Protein AF-A0A1X0YA53-F1 (afdb_monomer_lite)

Structure (mmCIF, N/CA/C/O backbone):
data_AF-A0A1X0YA53-F1
#
_entry.id   AF-A0A1X0YA53-F1
#
loop_
_atom_site.group_PDB
_atom_site.id
_atom_site.type_symbol
_atom_site.label_atom_id
_atom_site.label_alt_id
_atom_site.label_comp_id
_atom_site.label_asym_id
_atom_site.label_entity_id
_atom_site.label_seq_id
_atom_site.pdbx_PDB_ins_code
_atom_site.Cartn_x
_atom_site.Cartn_y
_atom_site.Cartn_z
_atom_site.occupancy
_atom_site.B_iso_or_equiv
_atom_site.auth_seq_id
_atom_site.auth_comp_id
_atom_site.auth_asym_id
_atom_site.auth_atom_id
_atom_site.pdbx_PDB_model_num
ATOM 1 N N . MET A 1 1 ? -40.310 -35.171 14.672 1.00 56.62 1 MET A N 1
ATOM 2 C CA . MET A 1 1 ? -39.214 -35.355 13.691 1.00 56.62 1 MET A CA 1
ATOM 3 C C . MET A 1 1 ? -39.088 -34.239 12.634 1.00 56.62 1 MET A C 1
ATOM 5 O O . MET A 1 1 ? -38.285 -34.391 11.731 1.00 56.62 1 MET A O 1
ATOM 9 N N . ARG A 1 2 ? -39.824 -33.112 12.721 1.00 56.97 2 ARG A N 1
ATOM 10 C CA . ARG A 1 2 ? -39.689 -31.967 11.784 1.00 56.97 2 ARG A CA 1
ATOM 11 C C . ARG A 1 2 ? -38.847 -30.807 12.338 1.00 56.97 2 ARG A C 1
ATOM 13 O O . ARG A 1 2 ? -38.119 -30.176 11.589 1.00 56.97 2 ARG A O 1
ATOM 20 N N . ILE A 1 3 ? -38.872 -30.607 13.659 1.00 59.19 3 ILE A N 1
ATOM 21 C CA . ILE A 1 3 ? -38.163 -29.518 14.360 1.00 59.19 3 ILE A CA 1
ATOM 22 C C . ILE A 1 3 ? -36.633 -29.640 14.213 1.00 59.19 3 ILE A C 1
ATOM 24 O O . ILE A 1 3 ? -35.942 -28.640 14.044 1.00 59.19 3 ILE A O 1
ATOM 28 N N . SER A 1 4 ? -36.106 -30.870 14.202 1.00 60.47 4 SER A N 1
ATOM 29 C CA . SER A 1 4 ? -34.658 -31.125 14.109 1.00 60.47 4 SER A CA 1
ATOM 30 C C . SER A 1 4 ? -34.069 -30.813 12.729 1.00 60.47 4 SER A C 1
ATOM 32 O O . SER A 1 4 ? -32.878 -30.549 12.621 1.00 60.47 4 SER A O 1
ATOM 34 N N . MET A 1 5 ? -34.893 -30.837 11.677 1.00 66.44 5 MET A N 1
ATOM 35 C CA . MET A 1 5 ? -34.456 -30.591 10.301 1.00 66.44 5 MET A CA 1
ATOM 36 C C . MET A 1 5 ? -34.410 -29.090 9.994 1.00 66.44 5 MET A C 1
ATOM 38 O O . MET A 1 5 ? -33.470 -28.621 9.364 1.00 66.44 5 MET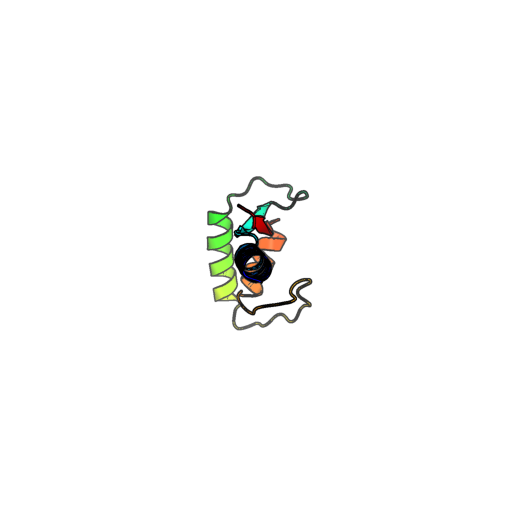 A O 1
ATOM 42 N N . THR A 1 6 ? -35.365 -28.316 10.517 1.00 69.94 6 THR A N 1
ATOM 43 C CA . THR A 1 6 ? -35.337 -26.848 10.428 1.00 69.94 6 THR A CA 1
ATOM 44 C C . THR A 1 6 ? -34.156 -26.244 11.180 1.00 69.94 6 THR A C 1
ATOM 46 O O . THR A 1 6 ? -33.527 -25.334 10.657 1.00 69.94 6 THR A O 1
ATOM 49 N N . LEU A 1 7 ? -33.795 -26.787 12.350 1.00 69.19 7 LEU A N 1
ATOM 50 C CA . LEU A 1 7 ? -32.660 -26.289 13.135 1.00 69.19 7 LEU A CA 1
ATOM 51 C C . LEU A 1 7 ? -31.325 -26.444 12.384 1.00 69.19 7 LEU A C 1
ATOM 53 O O . LEU A 1 7 ? -30.508 -25.530 12.367 1.00 69.19 7 LEU A O 1
ATOM 57 N N . PHE A 1 8 ? -31.134 -27.586 11.717 1.00 69.12 8 PHE A N 1
ATOM 58 C CA . PHE A 1 8 ? -29.941 -27.853 10.911 1.00 69.12 8 PHE A CA 1
ATOM 59 C C . PHE A 1 8 ? -29.819 -26.898 9.719 1.00 69.12 8 PHE A C 1
ATOM 61 O O . PHE A 1 8 ? -28.738 -26.382 9.450 1.00 69.12 8 PHE A O 1
ATOM 68 N N . ILE A 1 9 ? -30.932 -26.613 9.037 1.00 73.94 9 ILE A N 1
ATOM 69 C CA . ILE A 1 9 ? -30.957 -25.687 7.897 1.00 73.94 9 ILE A CA 1
ATOM 70 C C . ILE A 1 9 ? -30.624 -24.255 8.346 1.00 73.94 9 ILE A C 1
ATOM 72 O O . ILE A 1 9 ? -29.871 -23.561 7.666 1.00 73.94 9 ILE A O 1
ATOM 76 N N . SER A 1 10 ? -31.114 -23.821 9.512 1.00 67.62 10 SER A N 1
ATOM 77 C CA . SER A 1 10 ? -30.806 -22.496 10.069 1.00 67.62 10 SER A CA 1
ATOM 78 C C . SER A 1 10 ? -29.323 -22.318 10.413 1.00 67.62 10 SER A C 1
ATOM 80 O O . SER A 1 10 ? -28.768 -21.250 10.169 1.00 67.62 10 SER A O 1
ATOM 82 N N . ILE A 1 11 ? -28.669 -23.359 10.940 1.00 70.12 11 ILE A N 1
ATOM 83 C CA . ILE A 1 11 ? -27.237 -23.322 11.280 1.00 70.12 11 ILE A CA 1
ATOM 84 C C . ILE A 1 11 ? -26.378 -23.244 10.010 1.00 70.12 11 ILE A C 1
ATOM 86 O O . ILE A 1 11 ? -25.417 -22.480 9.966 1.00 70.12 11 ILE A O 1
ATOM 90 N N . ILE A 1 12 ? -26.752 -23.975 8.955 1.00 71.75 12 ILE A N 1
ATOM 91 C CA . ILE A 1 12 ? -26.043 -23.938 7.666 1.00 71.75 12 ILE A CA 1
ATOM 92 C C . ILE A 1 12 ? -26.179 -22.556 7.007 1.00 71.75 12 ILE A C 1
ATOM 94 O O . ILE A 1 12 ? -25.195 -22.016 6.512 1.00 71.75 12 ILE A O 1
ATOM 98 N N . LEU A 1 13 ? -27.368 -21.944 7.052 1.00 65.50 13 LEU A N 1
ATOM 99 C CA . LEU A 1 13 ? -27.590 -20.598 6.508 1.00 65.50 13 LEU A CA 1
ATOM 100 C C . LEU A 1 13 ? -26.806 -19.516 7.265 1.00 65.50 13 LEU A C 1
ATOM 102 O O . LEU A 1 13 ? -26.301 -18.588 6.638 1.00 65.50 13 LEU A O 1
ATOM 106 N N . ALA A 1 14 ? -26.662 -19.645 8.587 1.00 62.41 14 ALA A N 1
ATOM 107 C CA . ALA A 1 14 ? -25.839 -18.735 9.383 1.00 62.41 14 ALA A CA 1
ATOM 108 C C . ALA A 1 14 ? -24.334 -18.896 9.091 1.00 62.41 14 ALA A C 1
ATOM 110 O O . ALA A 1 14 ? -23.604 -17.911 9.105 1.00 62.41 14 ALA A O 1
ATOM 111 N N . ALA A 1 15 ? -23.874 -20.109 8.767 1.00 63.06 15 ALA A N 1
ATOM 112 C CA . ALA A 1 15 ? -22.474 -20.379 8.429 1.00 63.06 15 ALA A CA 1
ATOM 113 C C . ALA A 1 15 ? -22.050 -19.847 7.044 1.00 63.06 15 ALA A C 1
ATOM 115 O O . ALA A 1 15 ? -20.859 -19.682 6.794 1.00 63.06 15 ALA A O 1
ATOM 116 N N . CYS A 1 16 ? -22.997 -19.554 6.145 1.00 67.88 16 CYS A N 1
ATOM 117 C CA . CYS A 1 16 ? -22.711 -18.934 4.845 1.00 67.88 16 CYS A CA 1
ATOM 118 C C . CYS A 1 16 ? -22.581 -17.403 4.907 1.00 67.88 16 CYS A C 1
ATOM 120 O O . CYS A 1 16 ? -22.140 -16.792 3.935 1.00 67.88 16 CYS A O 1
ATOM 122 N N . ALA A 1 17 ? -22.945 -16.773 6.025 1.00 66.19 17 ALA A N 1
ATOM 123 C CA . ALA A 1 17 ? -22.685 -15.360 6.267 1.00 66.19 17 ALA A CA 1
ATOM 124 C C . ALA A 1 17 ? -21.260 -15.197 6.818 1.00 66.19 17 ALA A C 1
ATOM 126 O O . ALA A 1 17 ? -21.063 -14.887 7.990 1.00 66.19 17 ALA A O 1
ATOM 127 N N . GLY A 1 18 ? -20.258 -15.468 5.97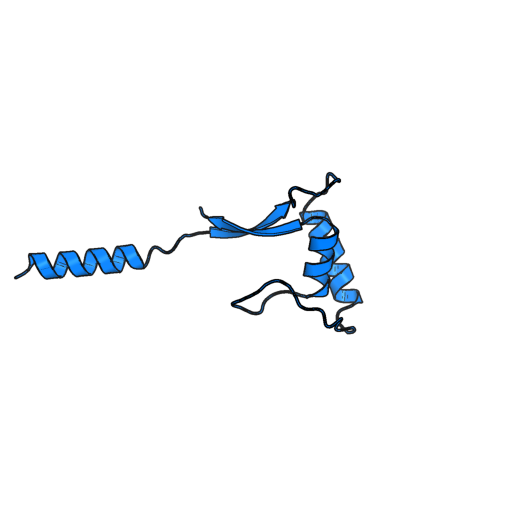8 1.00 68.31 18 GLY A N 1
ATOM 128 C CA . GLY A 1 18 ? -18.877 -15.115 6.298 1.00 68.31 18 GLY A CA 1
ATOM 129 C C . GLY A 1 18 ? -18.748 -13.609 6.570 1.00 68.31 18 GLY A C 1
ATOM 130 O O . GLY A 1 18 ? -19.608 -12.839 6.124 1.00 68.31 18 GLY A O 1
ATOM 131 N N . PRO A 1 19 ? -17.703 -13.179 7.298 1.00 68.81 19 PRO A N 1
ATOM 132 C CA . PRO A 1 19 ? -17.458 -11.760 7.516 1.00 68.81 19 PRO A CA 1
ATOM 133 C C . PRO A 1 19 ? -17.359 -11.062 6.157 1.00 68.81 19 PRO A C 1
ATOM 135 O O . PRO A 1 19 ? -16.547 -11.442 5.311 1.00 68.81 19 PRO A O 1
ATOM 138 N N . ARG A 1 20 ? -18.248 -10.092 5.932 1.00 78.81 20 ARG A N 1
ATOM 139 C CA . ARG A 1 20 ? -18.162 -9.193 4.783 1.00 78.81 20 ARG A CA 1
ATOM 140 C C . ARG A 1 20 ? -17.095 -8.154 5.081 1.00 78.81 20 ARG A C 1
ATOM 142 O O . ARG A 1 20 ? -16.897 -7.799 6.241 1.00 78.81 20 ARG A O 1
ATOM 149 N N . GLY A 1 21 ? -16.388 -7.739 4.046 1.00 81.75 21 GLY A N 1
ATOM 150 C CA . GLY A 1 21 ? -15.303 -6.791 4.181 1.00 81.75 21 GLY A CA 1
ATOM 151 C C . GLY A 1 21 ? -14.546 -6.578 2.882 1.00 81.75 21 GLY A C 1
ATOM 152 O O . GLY A 1 21 ? -14.755 -7.287 1.891 1.00 81.75 21 GLY A O 1
ATOM 153 N N . SER A 1 22 ? -13.651 -5.605 2.920 1.00 81.56 22 SER A N 1
ATOM 154 C CA . SER A 1 22 ? -12.784 -5.166 1.832 1.00 81.56 22 SER A CA 1
ATOM 155 C C . SER A 1 22 ? -11.330 -5.194 2.293 1.00 81.56 22 SER A C 1
ATOM 157 O O . SER A 1 22 ? -11.013 -4.968 3.458 1.00 81.56 22 SER A O 1
ATOM 159 N N . TRP A 1 23 ? -10.420 -5.479 1.364 1.00 82.38 23 TRP A N 1
ATOM 160 C CA . TRP A 1 23 ? -9.006 -5.194 1.584 1.00 82.38 23 TRP A CA 1
ATOM 161 C C . TRP A 1 23 ? -8.759 -3.730 1.256 1.00 82.38 23 TRP A C 1
ATOM 163 O O . TRP A 1 23 ? -9.018 -3.301 0.133 1.00 82.38 23 TRP A O 1
ATOM 173 N N . GLU A 1 24 ? -8.260 -2.980 2.229 1.00 84.88 24 GLU A N 1
ATOM 174 C CA . GLU A 1 24 ? -8.020 -1.549 2.094 1.00 84.88 24 GLU A CA 1
ATOM 175 C C . GLU A 1 24 ? -6.599 -1.200 2.523 1.00 84.88 24 GLU A C 1
ATOM 177 O O . GLU A 1 24 ? -6.035 -1.799 3.443 1.00 84.88 24 GLU A O 1
ATOM 182 N N . TRP A 1 25 ? -6.011 -0.215 1.846 1.00 86.75 25 TRP A N 1
ATOM 183 C CA . TRP A 1 25 ? -4.729 0.348 2.243 1.00 86.75 25 TRP A CA 1
ATOM 184 C C . TRP A 1 25 ? -4.929 1.251 3.453 1.00 86.75 25 TRP A C 1
ATOM 186 O O . TRP A 1 25 ? -5.489 2.342 3.356 1.00 86.75 25 TRP A O 1
ATOM 196 N N . GLN A 1 26 ? -4.448 0.785 4.596 1.00 89.31 26 GLN A N 1
ATOM 197 C CA . GLN A 1 26 ? -4.446 1.522 5.845 1.00 89.31 26 GLN A CA 1
ATOM 198 C C . GLN A 1 26 ? -3.066 2.108 6.099 1.00 89.31 26 GLN A C 1
ATOM 200 O O . GLN A 1 26 ? -2.032 1.546 5.726 1.00 89.31 26 GLN A O 1
ATOM 205 N N . ARG A 1 27 ? -3.039 3.274 6.736 1.00 90.38 27 ARG A N 1
ATOM 206 C CA . ARG A 1 27 ? -1.775 3.896 7.105 1.00 90.38 27 ARG A CA 1
ATOM 207 C C . ARG A 1 27 ? -1.128 3.103 8.236 1.00 90.38 27 ARG A C 1
ATOM 209 O O . ARG A 1 27 ? -1.752 2.861 9.267 1.00 90.38 27 ARG A O 1
ATOM 216 N N . ALA A 1 28 ? 0.145 2.770 8.067 1.00 88.38 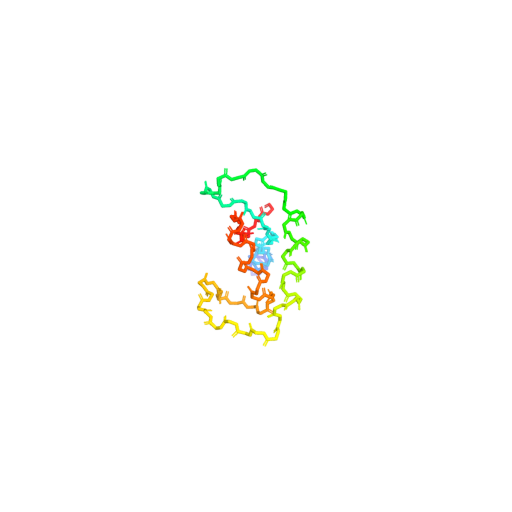28 ALA A N 1
ATOM 217 C CA . ALA A 1 28 ? 0.935 2.132 9.099 1.00 88.38 28 ALA A CA 1
ATOM 218 C C . ALA A 1 28 ? 1.050 3.057 10.333 1.00 88.38 28 ALA A C 1
ATOM 220 O O . ALA A 1 28 ? 1.278 4.260 10.177 1.00 88.38 28 ALA A O 1
ATOM 221 N N . PRO A 1 29 ? 0.923 2.529 11.565 1.00 85.44 29 PRO A N 1
ATOM 222 C CA . PRO A 1 29 ? 0.975 3.342 12.785 1.00 85.44 29 PRO A CA 1
ATOM 223 C C . PRO A 1 29 ? 2.285 4.123 12.973 1.00 85.44 29 PRO A C 1
ATOM 225 O O . PRO A 1 29 ? 2.321 5.114 13.697 1.00 85.44 29 PRO A O 1
ATOM 228 N N . ASP A 1 30 ? 3.361 3.651 12.347 1.00 83.88 30 ASP A N 1
ATOM 229 C CA . ASP A 1 30 ? 4.714 4.199 12.377 1.00 83.88 30 ASP A CA 1
ATOM 230 C C . ASP A 1 30 ? 5.026 5.155 11.212 1.00 83.88 30 ASP A C 1
ATOM 232 O O . ASP A 1 30 ? 6.130 5.697 11.149 1.00 83.88 30 ASP A O 1
ATOM 236 N N . ALA A 1 31 ? 4.070 5.415 10.314 1.00 84.62 31 ALA A N 1
ATOM 237 C CA . ALA A 1 31 ? 4.261 6.345 9.207 1.00 84.62 31 ALA A CA 1
ATOM 238 C C . ALA A 1 31 ? 4.403 7.795 9.710 1.00 84.62 31 ALA A C 1
ATOM 240 O O . ALA A 1 31 ? 3.499 8.355 10.334 1.00 84.62 31 ALA A O 1
ATOM 241 N N . SER A 1 32 ? 5.540 8.425 9.408 1.00 75.56 32 SER A N 1
ATOM 242 C CA . SER A 1 32 ? 5.899 9.770 9.882 1.00 75.56 32 SER A CA 1
ATOM 243 C C . SER A 1 32 ? 5.283 10.916 9.069 1.00 75.56 32 SER A C 1
ATOM 245 O O . SER A 1 32 ? 5.247 12.051 9.547 1.00 75.56 32 SER A O 1
ATOM 247 N N . GLU A 1 33 ? 4.786 10.646 7.859 1.00 80.38 33 GLU A N 1
ATOM 248 C CA . GLU A 1 33 ? 4.317 11.665 6.913 1.00 80.38 33 GLU A CA 1
ATOM 249 C C . GLU A 1 33 ? 2.798 11.644 6.692 1.00 80.38 33 GLU A C 1
ATOM 251 O O . GLU A 1 33 ? 2.141 10.601 6.697 1.00 80.38 33 GLU A O 1
ATOM 256 N N . VAL A 1 34 ? 2.209 12.819 6.439 1.00 75.00 34 VAL A N 1
ATOM 257 C CA . VAL A 1 34 ? 0.822 12.931 5.965 1.00 75.00 34 VAL A CA 1
ATOM 258 C C . VAL A 1 34 ? 0.795 12.789 4.447 1.00 75.00 34 VAL A C 1
ATOM 260 O O . VAL A 1 34 ? 1.093 13.737 3.731 1.00 75.00 34 VAL A O 1
ATOM 263 N N . ARG A 1 35 ? 0.413 11.600 3.971 1.00 82.50 35 ARG A N 1
ATOM 264 C CA . ARG A 1 35 ? 0.297 11.246 2.551 1.00 82.50 35 ARG A CA 1
ATOM 265 C C . ARG A 1 35 ? -1.140 10.906 2.148 1.00 82.50 35 ARG A C 1
ATOM 267 O O . ARG A 1 35 ? -1.928 10.448 2.982 1.00 82.50 35 ARG A O 1
ATOM 274 N N . ASN A 1 36 ? -1.479 11.153 0.885 1.00 87.94 36 ASN A N 1
ATOM 275 C CA . ASN A 1 36 ? -2.761 10.785 0.284 1.00 87.94 36 ASN A CA 1
ATOM 276 C C . ASN A 1 36 ? -2.621 9.414 -0.400 1.00 87.94 36 ASN A C 1
ATOM 278 O O . ASN A 1 36 ? -1.714 9.231 -1.209 1.00 87.94 36 ASN A O 1
ATOM 282 N N . VAL A 1 37 ? -3.519 8.480 -0.074 1.00 84.62 37 VAL A N 1
ATOM 283 C CA . VAL A 1 37 ? -3.456 7.098 -0.570 1.00 84.62 37 VAL A CA 1
ATOM 284 C C . VAL A 1 37 ? -3.590 7.011 -2.091 1.00 84.62 37 VAL A C 1
ATOM 286 O O . VAL A 1 37 ? -2.839 6.274 -2.711 1.00 84.62 37 VAL A O 1
ATOM 289 N N . ASP A 1 38 ? -4.459 7.811 -2.711 1.00 83.94 38 ASP A N 1
ATOM 290 C CA . ASP A 1 38 ? -4.698 7.771 -4.159 1.00 83.94 38 ASP A CA 1
ATOM 291 C C . ASP A 1 38 ? -3.476 8.259 -4.942 1.00 83.94 38 ASP A C 1
ATOM 293 O O . ASP A 1 38 ? -3.132 7.711 -5.989 1.00 83.94 38 ASP A O 1
ATOM 297 N N . THR A 1 39 ? -2.794 9.286 -4.423 1.00 87.00 39 THR A N 1
ATOM 298 C CA . THR A 1 39 ? -1.538 9.779 -5.007 1.00 87.00 39 THR A CA 1
ATOM 299 C C . THR A 1 39 ? -0.443 8.724 -4.923 1.00 87.00 39 THR A C 1
ATOM 301 O O . THR A 1 39 ? 0.247 8.482 -5.909 1.00 87.00 39 THR A O 1
ATOM 304 N N . ASP A 1 40 ? -0.305 8.070 -3.769 1.00 89.88 40 ASP A N 1
ATOM 305 C CA . ASP A 1 40 ? 0.705 7.031 -3.585 1.00 89.88 40 ASP A CA 1
ATOM 306 C C . ASP A 1 40 ? 0.415 5.796 -4.443 1.00 89.88 40 ASP A C 1
ATOM 308 O O . ASP A 1 40 ? 1.341 5.276 -5.055 1.00 89.88 40 ASP A O 1
ATOM 312 N N . ILE A 1 41 ? -0.852 5.390 -4.574 1.00 84.56 41 ILE A N 1
ATOM 313 C CA . ILE A 1 41 ? -1.263 4.327 -5.499 1.00 84.56 41 ILE A CA 1
ATOM 314 C C . ILE A 1 41 ? -0.823 4.681 -6.923 1.00 84.56 41 ILE A C 1
ATOM 316 O O . ILE A 1 41 ? -0.135 3.892 -7.560 1.00 84.56 41 ILE A O 1
ATOM 320 N N . TRP A 1 42 ? -1.159 5.873 -7.423 1.00 84.38 42 TRP A N 1
ATOM 321 C CA . TRP A 1 42 ? -0.810 6.253 -8.795 1.00 84.38 42 TRP A CA 1
ATOM 322 C C . TRP A 1 42 ? 0.704 6.260 -9.048 1.00 84.38 42 TRP A C 1
ATOM 324 O O . TRP A 1 42 ? 1.169 5.728 -10.054 1.00 84.38 42 TRP A O 1
ATOM 334 N N . GLU A 1 43 ? 1.489 6.820 -8.127 1.00 89.00 43 GLU A N 1
ATOM 335 C CA . GLU A 1 43 ? 2.950 6.836 -8.257 1.00 89.00 43 GLU A CA 1
ATOM 336 C C . GLU A 1 43 ? 3.562 5.434 -8.136 1.00 89.00 43 GLU A C 1
ATOM 338 O O . GLU A 1 43 ? 4.537 5.129 -8.822 1.00 89.00 43 GLU A O 1
ATOM 343 N N . CYS A 1 44 ? 2.996 4.570 -7.291 1.00 87.00 44 CYS A N 1
ATOM 344 C CA . CYS A 1 44 ? 3.465 3.198 -7.145 1.00 87.00 44 CYS A CA 1
ATOM 345 C C . CYS A 1 44 ? 3.091 2.312 -8.342 1.00 87.00 44 CYS A C 1
ATOM 347 O O . CYS A 1 44 ? 3.839 1.382 -8.629 1.00 87.00 44 CYS A O 1
ATOM 349 N N . GLU A 1 45 ? 2.001 2.596 -9.065 1.00 82.44 45 GLU A N 1
ATOM 350 C CA . GLU A 1 45 ? 1.687 1.930 -10.343 1.00 82.44 45 GLU A CA 1
ATOM 351 C C . GLU A 1 45 ? 2.714 2.297 -11.423 1.00 82.44 45 GLU A C 1
ATOM 353 O O . GLU A 1 45 ? 3.185 1.426 -12.146 1.00 82.44 45 GLU A O 1
ATOM 358 N N . ILE A 1 46 ? 3.129 3.567 -11.498 1.00 86.19 46 ILE A N 1
ATOM 359 C CA . ILE A 1 46 ? 4.201 3.989 -12.417 1.00 86.19 46 ILE A CA 1
ATOM 360 C C . ILE A 1 46 ? 5.514 3.299 -12.058 1.00 86.19 46 ILE A C 1
ATOM 362 O O . ILE A 1 46 ? 6.173 2.733 -12.924 1.00 86.19 46 ILE A O 1
ATOM 366 N N . PHE A 1 47 ? 5.882 3.313 -10.773 1.00 86.69 47 PHE A N 1
ATOM 367 C CA . PHE A 1 47 ? 7.074 2.614 -10.300 1.00 86.69 47 PHE A CA 1
ATOM 368 C C . PHE A 1 47 ? 7.029 1.125 -10.656 1.00 86.69 47 PHE A C 1
ATOM 370 O O . PHE A 1 47 ? 8.031 0.561 -11.084 1.00 86.69 47 PHE A O 1
ATOM 377 N N . ALA A 1 48 ? 5.874 0.489 -10.484 1.00 84.31 48 ALA A N 1
ATOM 378 C CA . ALA A 1 48 ? 5.675 -0.904 -10.828 1.00 84.31 48 ALA A CA 1
ATOM 379 C C . ALA A 1 48 ? 5.866 -1.172 -12.327 1.00 84.31 48 ALA A C 1
ATOM 381 O O . ALA A 1 48 ? 6.641 -2.061 -12.666 1.00 84.31 48 ALA A O 1
ATOM 382 N N . ASP A 1 49 ? 5.237 -0.375 -13.195 1.00 83.25 49 ASP A N 1
ATOM 383 C CA . ASP A 1 49 ? 5.348 -0.472 -14.660 1.00 83.25 49 ASP A CA 1
ATOM 384 C C . ASP A 1 49 ? 6.798 -0.291 -15.142 1.00 83.25 49 ASP A C 1
ATOM 386 O O . ASP A 1 49 ? 7.291 -1.051 -15.970 1.00 83.25 49 ASP A O 1
ATOM 390 N N . GLU A 1 50 ? 7.531 0.658 -14.553 1.00 85.56 50 GLU A N 1
ATOM 391 C CA . GLU A 1 50 ? 8.938 0.916 -14.885 1.00 85.56 50 GLU A CA 1
ATOM 392 C C . GLU A 1 50 ? 9.900 -0.198 -14.432 1.00 85.56 50 GLU A C 1
ATOM 394 O O . GLU A 1 50 ? 11.024 -0.270 -14.931 1.00 85.56 50 GLU A O 1
ATOM 399 N N . ASN A 1 51 ? 9.492 -1.047 -13.480 1.00 78.25 51 ASN A N 1
ATOM 400 C CA . ASN A 1 51 ? 10.359 -2.043 -12.837 1.00 78.25 51 ASN A CA 1
ATOM 401 C C . ASN A 1 51 ? 9.853 -3.489 -12.996 1.00 78.25 51 ASN A C 1
ATOM 403 O O . ASN A 1 51 ? 10.414 -4.398 -12.382 1.00 78.25 51 ASN A O 1
ATOM 407 N N . ASP A 1 52 ? 8.809 -3.728 -13.796 1.00 69.81 52 ASP A N 1
ATOM 408 C CA . ASP A 1 52 ? 8.137 -5.035 -13.895 1.00 69.81 52 ASP A CA 1
ATOM 409 C C . ASP A 1 52 ? 9.041 -6.143 -14.481 1.00 69.81 52 ASP A C 1
ATOM 411 O O . ASP A 1 52 ? 8.884 -7.323 -14.163 1.00 69.81 52 ASP A O 1
ATOM 415 N N . ASP A 1 53 ? 10.054 -5.763 -15.268 1.00 58.78 53 ASP A N 1
ATOM 416 C CA . ASP A 1 53 ? 11.038 -6.683 -15.858 1.00 58.78 53 ASP A CA 1
ATOM 417 C C . ASP A 1 53 ? 12.144 -7.128 -14.871 1.00 58.78 53 ASP A C 1
ATOM 419 O O . ASP A 1 53 ? 12.776 -8.171 -15.071 1.00 58.78 53 ASP A O 1
ATOM 423 N N . ASP A 1 54 ? 12.367 -6.383 -13.782 1.00 55.72 54 ASP A N 1
ATOM 424 C CA . ASP A 1 54 ? 13.365 -6.687 -12.752 1.00 55.72 54 ASP A CA 1
ATOM 425 C C . ASP A 1 54 ? 12.672 -7.318 -11.536 1.00 55.72 54 ASP A C 1
ATOM 427 O O . ASP A 1 54 ? 12.370 -6.671 -10.532 1.00 55.72 54 ASP A O 1
ATOM 431 N N . VAL A 1 55 ? 12.416 -8.629 -11.610 1.00 53.28 55 VAL A N 1
ATOM 432 C CA . VAL A 1 55 ? 11.857 -9.409 -10.492 1.00 53.28 55 VAL A CA 1
ATOM 433 C C . VAL A 1 55 ? 12.850 -9.419 -9.323 1.00 53.28 55 VAL A C 1
ATOM 435 O O . VAL A 1 55 ? 13.710 -10.298 -9.199 1.00 53.28 55 VAL A O 1
ATOM 438 N N . VAL A 1 56 ? 12.734 -8.443 -8.424 1.00 52.59 56 VAL A N 1
ATOM 439 C CA . VAL A 1 56 ? 13.500 -8.392 -7.176 1.00 52.59 56 VAL A CA 1
ATOM 440 C C . VAL A 1 56 ? 12.953 -9.469 -6.237 1.00 52.59 56 VAL A C 1
ATOM 442 O O . VAL A 1 56 ? 12.017 -9.247 -5.475 1.00 52.59 56 VAL A O 1
ATOM 445 N N . TRP A 1 57 ? 13.535 -10.671 -6.277 1.00 45.62 57 TRP A N 1
ATOM 446 C CA . TRP A 1 57 ? 13.146 -11.758 -5.375 1.00 45.62 57 TRP A CA 1
ATOM 447 C C . TRP A 1 57 ? 13.457 -11.382 -3.917 1.00 45.62 57 TRP A C 1
ATOM 449 O O . TRP A 1 57 ? 14.611 -11.395 -3.480 1.00 45.62 57 TRP A O 1
ATOM 459 N N . ARG A 1 58 ? 12.419 -11.054 -3.145 1.00 48.88 58 ARG A N 1
ATOM 460 C CA . ARG A 1 58 ? 12.466 -10.895 -1.687 1.00 48.88 58 ARG A CA 1
ATOM 461 C C . ARG A 1 58 ? 11.264 -11.605 -1.067 1.00 48.88 58 ARG A C 1
ATOM 463 O O . ARG A 1 58 ? 10.197 -11.625 -1.677 1.00 48.88 58 ARG A O 1
ATOM 470 N N . PRO A 1 59 ? 11.410 -12.196 0.132 1.00 40.75 59 PRO A N 1
ATOM 471 C CA . PRO A 1 59 ? 10.291 -12.828 0.808 1.00 40.75 59 PRO A CA 1
ATOM 472 C C . PRO A 1 59 ? 9.275 -11.743 1.160 1.00 40.75 59 PRO A C 1
ATOM 474 O O . PRO A 1 59 ? 9.491 -10.950 2.077 1.00 40.75 59 PRO A O 1
ATOM 477 N N . ALA A 1 60 ? 8.176 -11.698 0.410 1.00 42.03 60 ALA A N 1
ATOM 478 C CA . ALA A 1 60 ? 6.984 -10.984 0.814 1.00 42.03 60 ALA A CA 1
ATOM 479 C C . ALA A 1 60 ? 6.534 -11.620 2.135 1.00 42.03 60 ALA A C 1
ATOM 481 O O . ALA A 1 60 ? 6.029 -12.745 2.172 1.00 42.03 60 ALA A O 1
ATOM 482 N N . ASN A 1 61 ? 6.826 -10.956 3.251 1.00 42.41 61 ASN A N 1
ATOM 483 C CA . ASN A 1 61 ? 6.278 -11.327 4.546 1.00 42.41 61 ASN A CA 1
ATOM 484 C C . ASN A 1 61 ? 4.768 -11.058 4.478 1.00 42.41 61 ASN A C 1
ATOM 486 O O . ASN A 1 61 ? 4.299 -9.976 4.808 1.00 42.41 61 ASN A O 1
ATOM 490 N N . GLY A 1 62 ? 4.040 -12.046 3.966 1.00 42.69 62 GLY A N 1
ATOM 491 C CA . GLY A 1 62 ? 2.656 -11.950 3.512 1.00 42.69 62 GLY A CA 1
ATOM 492 C C . GLY A 1 62 ? 2.621 -12.475 2.080 1.00 42.69 62 GLY A C 1
ATOM 493 O O . GLY A 1 62 ? 3.117 -11.831 1.173 1.00 42.69 62 GLY A O 1
ATOM 494 N N . ARG A 1 63 ? 2.072 -13.649 1.786 1.00 48.94 63 ARG A N 1
ATOM 495 C CA . ARG A 1 63 ? 0.664 -13.968 2.025 1.00 48.94 63 ARG A CA 1
ATOM 496 C C . ARG A 1 63 ? 0.446 -15.489 1.994 1.00 48.94 63 ARG A C 1
ATOM 498 O O . ARG A 1 63 ? 0.924 -16.150 1.073 1.00 48.94 63 ARG A O 1
ATOM 505 N N . PRO A 1 64 ? -0.338 -16.068 2.917 1.00 44.56 64 PRO A N 1
ATOM 506 C CA . PRO A 1 64 ? -1.134 -17.246 2.614 1.00 44.56 64 PRO A CA 1
ATOM 507 C C . PRO A 1 64 ? -2.430 -16.808 1.900 1.00 44.56 64 PRO A C 1
ATOM 509 O O . PRO A 1 64 ? -3.174 -15.995 2.438 1.00 44.56 64 PRO A O 1
ATOM 512 N N . TYR A 1 65 ? -2.694 -17.409 0.732 1.00 39.62 65 TYR A N 1
ATOM 513 C CA . TYR A 1 65 ? -3.865 -17.276 -0.163 1.00 39.62 65 TYR A CA 1
ATOM 514 C C . TYR A 1 65 ? -3.897 -16.107 -1.169 1.00 39.62 65 TYR A C 1
ATOM 516 O O . TYR A 1 65 ? -4.082 -14.953 -0.804 1.00 39.62 65 TYR A O 1
ATOM 524 N N . GLY A 1 66 ? -3.875 -16.481 -2.459 1.00 38.25 66 GLY A N 1
ATOM 525 C CA . GLY A 1 66 ? -4.505 -15.747 -3.565 1.00 38.25 66 GLY A CA 1
ATOM 526 C C . GLY A 1 66 ? -3.640 -14.680 -4.229 1.00 38.25 66 GLY A C 1
ATOM 527 O O . GLY A 1 66 ? -3.682 -13.521 -3.845 1.00 38.25 66 GLY A O 1
ATOM 528 N N . GLU A 1 67 ? -2.900 -15.090 -5.253 1.00 47.53 67 GLU A N 1
ATOM 529 C CA . GLU A 1 67 ? -2.066 -14.271 -6.137 1.00 47.53 67 GLU A CA 1
ATOM 530 C C . GLU A 1 67 ? -2.816 -13.097 -6.787 1.00 47.53 67 GLU A C 1
ATOM 532 O O . GLU A 1 67 ? -3.426 -13.306 -7.823 1.00 47.53 67 GLU A O 1
ATOM 537 N N . TRP A 1 68 ? -2.746 -11.877 -6.246 1.00 50.66 68 TRP A N 1
ATOM 538 C CA . TRP A 1 68 ? -3.025 -10.642 -6.999 1.00 50.66 68 TRP A CA 1
ATOM 539 C C . TRP A 1 68 ? -2.238 -9.476 -6.387 1.00 50.66 68 TRP A C 1
ATOM 541 O O . TRP A 1 68 ? -2.527 -9.071 -5.262 1.00 50.66 68 TRP A O 1
ATOM 551 N N . GLY A 1 69 ? -1.262 -8.956 -7.139 1.00 59.97 69 GLY A N 1
ATOM 552 C CA . GLY A 1 69 ? -0.506 -7.742 -6.815 1.00 59.97 69 GLY A CA 1
ATOM 553 C C . GLY A 1 69 ? 0.858 -7.690 -7.511 1.00 59.97 69 GLY A C 1
ATOM 554 O O . GLY A 1 69 ? 1.564 -8.696 -7.574 1.00 59.97 69 GLY A O 1
ATOM 555 N N . ASN A 1 70 ? 1.229 -6.526 -8.051 1.00 73.81 70 ASN A N 1
ATOM 556 C CA . ASN A 1 70 ? 2.585 -6.269 -8.533 1.00 73.81 70 ASN A CA 1
ATOM 557 C C . ASN A 1 70 ? 3.513 -6.103 -7.310 1.00 73.81 70 ASN A C 1
ATOM 559 O O . ASN A 1 70 ? 3.254 -5.265 -6.445 1.00 73.81 70 ASN A O 1
ATOM 563 N N . PHE A 1 71 ? 4.582 -6.904 -7.201 1.00 79.06 71 PHE A N 1
ATOM 564 C CA . PHE A 1 71 ? 5.476 -6.862 -6.032 1.00 79.06 71 PHE A CA 1
ATOM 565 C C . PHE A 1 71 ? 6.103 -5.475 -5.834 1.00 79.06 71 PHE A C 1
ATOM 567 O O . PHE A 1 71 ? 6.191 -4.994 -4.704 1.00 79.06 71 PHE A O 1
ATOM 574 N N . ASN A 1 72 ? 6.495 -4.818 -6.926 1.00 81.62 72 ASN A N 1
ATOM 575 C CA . ASN A 1 72 ? 7.079 -3.481 -6.893 1.00 81.62 72 ASN A CA 1
ATOM 576 C C . ASN A 1 72 ? 6.055 -2.447 -6.412 1.00 81.62 72 ASN A C 1
ATOM 578 O O . ASN A 1 72 ? 6.391 -1.592 -5.590 1.00 81.62 72 ASN A O 1
ATOM 582 N N . PHE A 1 73 ? 4.793 -2.576 -6.830 1.00 85.06 73 PHE A N 1
ATOM 583 C CA . PHE A 1 73 ? 3.700 -1.751 -6.312 1.00 85.06 73 PHE A CA 1
ATOM 584 C C . PHE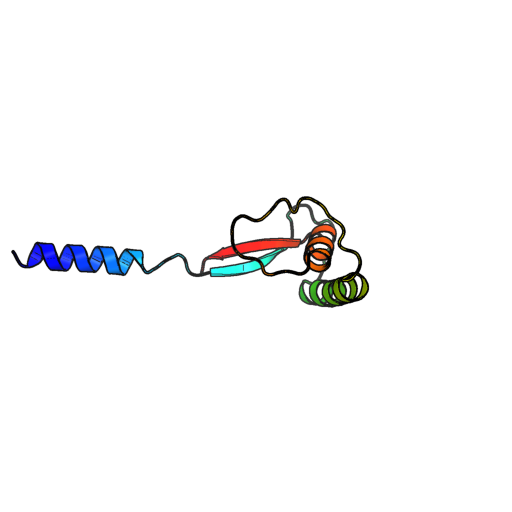 A 1 73 ? 3.543 -1.920 -4.794 1.00 85.06 73 PHE A C 1
ATOM 586 O O . PHE A 1 73 ? 3.580 -0.943 -4.045 1.00 85.06 73 PHE A O 1
ATOM 593 N N . GLU A 1 74 ? 3.412 -3.162 -4.315 1.00 82.69 74 GLU A N 1
ATOM 594 C CA . GLU A 1 74 ? 3.204 -3.442 -2.887 1.00 82.69 74 GLU A CA 1
ATOM 595 C C . GLU A 1 74 ? 4.395 -3.011 -2.026 1.00 82.69 74 GLU A C 1
ATOM 597 O O . GLU A 1 74 ? 4.215 -2.556 -0.894 1.00 82.69 74 GLU A O 1
ATOM 602 N N . TRP A 1 75 ? 5.611 -3.150 -2.553 1.00 84.19 75 TRP A N 1
ATOM 603 C CA . TRP A 1 75 ? 6.828 -2.661 -1.916 1.00 84.19 75 TRP A CA 1
ATOM 604 C C . TRP A 1 75 ? 6.823 -1.135 -1.800 1.00 84.19 75 TRP A C 1
ATOM 606 O O . TRP A 1 75 ? 7.026 -0.599 -0.712 1.00 84.19 75 TRP A O 1
ATOM 616 N N . CYS A 1 76 ? 6.529 -0.434 -2.897 1.00 87.31 76 CYS A N 1
ATOM 617 C CA . CYS A 1 76 ? 6.429 1.023 -2.916 1.00 87.31 76 CYS A CA 1
ATOM 618 C C . CYS A 1 76 ? 5.389 1.536 -1.908 1.00 87.31 76 CYS A C 1
ATOM 620 O O . CYS A 1 76 ? 5.666 2.472 -1.155 1.00 87.31 76 CYS A O 1
ATOM 622 N N . MET A 1 77 ? 4.227 0.881 -1.823 1.00 89.12 77 MET A N 1
ATOM 623 C CA . MET A 1 77 ? 3.194 1.216 -0.840 1.00 89.12 77 MET A CA 1
ATOM 624 C C . MET A 1 77 ? 3.695 1.035 0.602 1.00 89.12 77 MET A C 1
ATOM 626 O O . MET A 1 77 ? 3.483 1.912 1.442 1.00 89.12 77 MET A O 1
ATOM 630 N N . GLN A 1 78 ? 4.411 -0.053 0.896 1.00 87.75 78 GLN A N 1
ATOM 631 C CA . GLN A 1 78 ? 4.967 -0.311 2.231 1.00 87.75 78 GLN A CA 1
ATOM 632 C C . GLN A 1 78 ? 6.056 0.685 2.635 1.00 87.75 78 GLN A C 1
ATOM 634 O O . GLN A 1 78 ? 6.018 1.197 3.752 1.00 87.75 78 GLN A O 1
ATOM 639 N N . GLU A 1 79 ? 6.984 1.010 1.733 1.00 88.88 79 GLU A N 1
ATOM 640 C CA . GLU A 1 79 ? 8.031 2.017 1.975 1.00 88.88 79 GLU A CA 1
ATOM 641 C C . GLU A 1 79 ? 7.438 3.408 2.249 1.00 88.88 79 GLU A C 1
ATOM 643 O O . GLU A 1 79 ? 8.002 4.202 3.001 1.00 88.88 79 GLU A O 1
ATOM 648 N N . ARG A 1 80 ? 6.255 3.691 1.694 1.00 90.00 80 ARG A N 1
ATOM 649 C CA . ARG A 1 80 ? 5.490 4.921 1.951 1.00 90.00 80 ARG A CA 1
ATOM 650 C C . ARG A 1 80 ? 4.628 4.858 3.214 1.00 90.00 80 ARG A C 1
ATOM 652 O O . ARG A 1 80 ? 3.929 5.822 3.528 1.00 90.00 80 ARG A O 1
ATOM 659 N N . GLY A 1 81 ? 4.695 3.758 3.960 1.00 91.50 81 GLY A N 1
ATOM 660 C CA . GLY A 1 81 ? 3.995 3.587 5.226 1.00 91.50 81 GLY A CA 1
ATOM 661 C C . GLY A 1 81 ? 2.540 3.148 5.076 1.00 91.50 81 GLY A C 1
ATOM 662 O O . GLY A 1 81 ? 1.717 3.516 5.912 1.00 91.50 81 GLY A O 1
ATOM 663 N N . TRP A 1 82 ? 2.203 2.370 4.046 1.00 89.69 82 TRP A N 1
ATOM 664 C CA . TRP A 1 82 ? 0.889 1.738 3.892 1.00 89.69 82 TRP A CA 1
ATOM 665 C C . TRP A 1 82 ? 0.939 0.238 4.189 1.00 89.69 82 TRP A C 1
ATOM 667 O O . TRP A 1 82 ? 1.937 -0.439 3.944 1.00 89.69 82 TRP A O 1
ATOM 677 N N . ARG A 1 83 ? -0.161 -0.304 4.713 1.00 87.94 83 ARG A N 1
ATOM 678 C CA . ARG A 1 83 ? -0.366 -1.737 4.953 1.00 87.94 83 ARG A CA 1
ATOM 679 C C . ARG A 1 83 ? -1.731 -2.148 4.424 1.00 87.94 83 ARG A C 1
ATOM 681 O O . ARG A 1 83 ? -2.696 -1.407 4.573 1.00 87.94 83 ARG A O 1
ATOM 688 N N . LEU A 1 84 ? -1.807 -3.320 3.800 1.00 84.50 84 LEU A N 1
ATOM 689 C CA . LEU A 1 84 ? -3.076 -3.861 3.329 1.00 84.50 84 LEU A CA 1
ATOM 690 C C . LEU A 1 84 ? -3.761 -4.594 4.484 1.00 84.50 84 LEU A C 1
ATOM 692 O O . LEU A 1 84 ? -3.225 -5.572 5.009 1.00 84.50 84 LEU A O 1
ATOM 696 N N . GLU A 1 85 ? -4.939 -4.125 4.877 1.00 86.00 85 GLU A N 1
ATOM 697 C CA . GLU A 1 85 ? -5.703 -4.675 5.995 1.00 86.00 85 GLU A CA 1
ATOM 698 C C . GLU A 1 85 ? -7.101 -5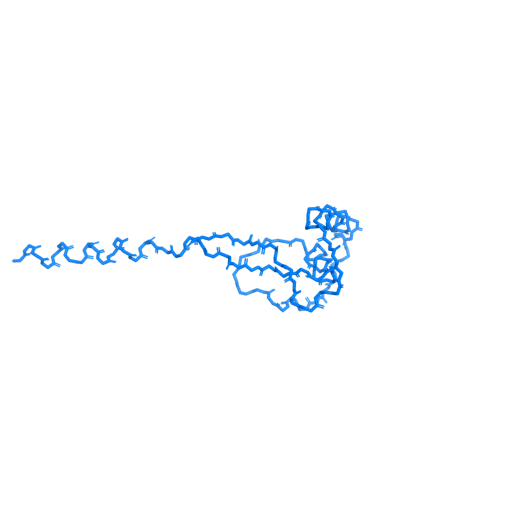.079 5.528 1.00 86.00 85 GLU A C 1
ATOM 700 O O . GLU A 1 85 ? -7.706 -4.412 4.689 1.00 86.00 85 GLU A O 1
ATOM 705 N N . PHE A 1 86 ? -7.609 -6.200 6.044 1.00 82.88 86 PHE A N 1
ATOM 706 C CA . PHE A 1 86 ? -8.980 -6.620 5.774 1.00 82.88 86 PHE A CA 1
ATOM 707 C C . PHE A 1 86 ? -9.910 -5.921 6.761 1.00 82.88 86 PHE A C 1
ATOM 709 O O . PHE A 1 86 ? -9.890 -6.215 7.958 1.00 82.88 86 PHE A O 1
ATOM 716 N N . ILE A 1 87 ? -10.710 -4.996 6.250 1.00 83.81 87 ILE A N 1
ATOM 717 C CA . ILE A 1 87 ? -11.687 -4.237 7.015 1.00 83.81 87 ILE A CA 1
ATOM 718 C C . ILE A 1 87 ? -13.021 -4.959 6.908 1.00 83.81 87 ILE A C 1
ATOM 720 O O . ILE A 1 87 ? -13.528 -5.176 5.813 1.00 83.81 87 ILE A O 1
ATOM 724 N N . THR A 1 88 ? -13.572 -5.375 8.044 1.00 85.69 88 THR A N 1
ATOM 725 C CA . THR A 1 88 ? -14.905 -5.983 8.100 1.00 85.69 88 THR A CA 1
ATOM 726 C C . THR A 1 88 ? -15.985 -4.904 8.164 1.00 85.69 88 THR A C 1
ATOM 728 O O . THR A 1 88 ? -15.812 -3.947 8.922 1.00 85.69 88 THR A O 1
ATOM 731 N N . ASP A 1 89 ? -17.085 -5.097 7.432 1.00 69.44 89 ASP A N 1
ATOM 732 C CA . ASP A 1 89 ? -18.294 -4.249 7.486 1.00 69.44 89 ASP A CA 1
ATOM 733 C C . ASP A 1 89 ? -18.995 -4.289 8.859 1.00 69.44 89 ASP A C 1
ATOM 735 O O . ASP A 1 89 ? -19.021 -5.375 9.494 1.00 69.44 89 ASP A O 1
#

Foldseek 3Di:
DPVVVVVVVVVVVVVVCDFDWDWDKDFAPPQPDDDDPVVLLVVQVVQLVVCVVPPPDDPPPDDDDDDDDRPSSVVSSVVNRIDTDTDTD

Secondary structure (DSSP, 8-state):
--HHHHHHHHHHHHHT-PPPEEEEEEEPTT--S---HHHHHHHHHHHHHHHTTS------S--SS-----HHHH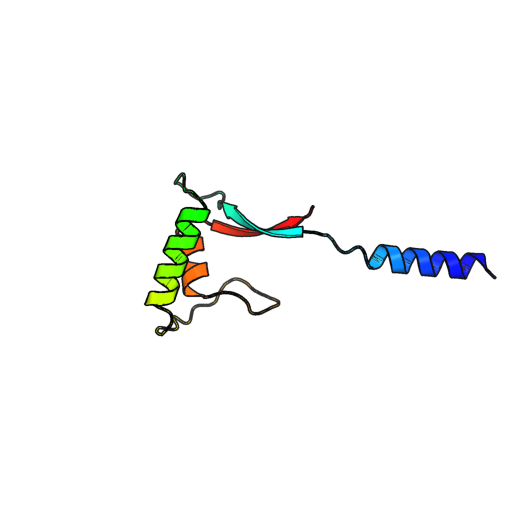HHHHHTTEEEEEEE-

Sequence (89 aa):
MRISMTLFISIILAACAGPRGSWEWQRAPDASEVRNVDTDIWECEIFADENDDDVVWRPANGRPYGEWGNFNFEWCMQERGWRLEFITD

Radius of gyration: 20.06 Å; chains: 1; bounding box: 53×48×30 Å

pLDDT: mean 73.29, std 15.23, range [38.25, 91.5]

Organism: NCBI:txid1969733